Protein AF-A0AB39TWH1-F1 (afdb_monomer)

InterPro domains:
  IPR013414 CRISPR-associated protein Cas7, subtype I-B/Tneap [TIGR02585] (11-135)

Nearest PDB structures (foldseek):
  5uvd-assembly1_A  TM=5.490E-01  e=8.936E+00  Paracoccidioides brasiliensis Pb18
  5trd-assembly1_B  TM=2.423E-01  e=7.471E+00  Thermoplasma acidophilum DSM 1728

Radius of gyration: 19.31 Å; Cα contacts (8 Å, |Δi|>4): 214; chains: 1; bounding box: 40×38×52 Å

Structure (mmCIF, N/CA/C/O backbone):
data_AF-A0AB39TWH1-F1
#
_entry.id   AF-A0AB39TWH1-F1
#
loop_
_atom_site.group_PDB
_atom_site.id
_atom_site.type_symbol
_atom_site.label_atom_id
_atom_site.label_alt_id
_atom_site.label_comp_id
_atom_site.label_asym_id
_atom_site.label_entity_id
_atom_site.label_seq_id
_atom_site.pdbx_PDB_ins_code
_atom_site.Cartn_x
_atom_site.Cartn_y
_atom_site.Cartn_z
_atom_site.occupancy
_atom_site.B_iso_or_equiv
_atom_site.auth_seq_id
_atom_site.auth_comp_id
_atom_site.auth_asym_id
_atom_site.auth_atom_id
_atom_site.pdbx_PDB_model_num
ATOM 1 N N . MET A 1 1 ? 17.729 6.120 -24.147 1.00 62.28 1 MET A N 1
ATOM 2 C CA . MET A 1 1 ? 18.086 5.036 -25.091 1.00 62.28 1 MET A CA 1
ATOM 3 C C . MET A 1 1 ? 19.409 4.377 -24.702 1.00 62.28 1 MET A C 1
ATOM 5 O O . MET A 1 1 ? 19.365 3.230 -24.291 1.00 62.28 1 MET A O 1
ATOM 9 N N . ALA A 1 2 ? 20.551 5.083 -24.733 1.00 71.69 2 ALA A N 1
ATOM 10 C CA . ALA A 1 2 ? 21.868 4.490 -24.435 1.00 71.69 2 ALA A CA 1
ATOM 11 C C . ALA A 1 2 ? 21.989 3.861 -23.028 1.00 71.69 2 ALA A C 1
ATOM 13 O O . ALA A 1 2 ? 22.469 2.741 -22.902 1.00 71.69 2 ALA A O 1
ATOM 14 N N . GLU A 1 3 ? 21.494 4.534 -21.984 1.00 77.94 3 GLU A N 1
ATOM 15 C CA . GLU A 1 3 ? 21.543 4.020 -20.602 1.00 77.94 3 GLU A CA 1
ATOM 16 C C . GLU A 1 3 ? 20.648 2.785 -20.389 1.00 77.94 3 GLU A C 1
ATOM 18 O O . GLU A 1 3 ? 21.038 1.839 -19.716 1.00 77.94 3 GLU A O 1
ATOM 23 N N . ALA A 1 4 ? 19.471 2.748 -21.021 1.00 73.19 4 ALA A N 1
ATOM 24 C CA . ALA A 1 4 ? 18.580 1.588 -20.963 1.00 73.19 4 ALA A CA 1
ATOM 25 C C . ALA A 1 4 ? 19.167 0.387 -21.726 1.00 73.19 4 ALA A C 1
ATOM 27 O O . ALA A 1 4 ? 19.127 -0.734 -21.229 1.00 73.19 4 ALA A O 1
ATOM 28 N N . ALA A 1 5 ? 19.770 0.623 -22.895 1.00 77.69 5 ALA A N 1
ATOM 29 C CA . ALA A 1 5 ? 20.446 -0.420 -23.666 1.00 77.69 5 ALA A CA 1
ATOM 30 C C . ALA A 1 5 ? 21.649 -1.011 -22.908 1.00 77.69 5 ALA A C 1
ATOM 32 O O . ALA 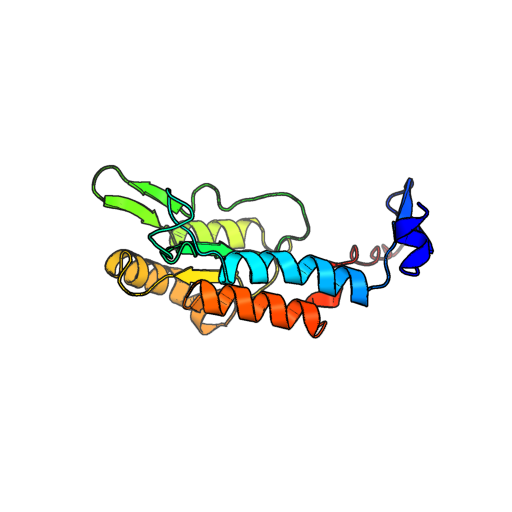A 1 5 ? 21.844 -2.222 -22.923 1.00 77.69 5 ALA A O 1
ATOM 33 N N . ALA A 1 6 ? 22.409 -0.180 -22.182 1.00 83.81 6 ALA A N 1
ATOM 34 C CA . ALA A 1 6 ? 23.504 -0.638 -21.322 1.00 83.81 6 ALA A CA 1
ATOM 35 C C . ALA A 1 6 ? 23.034 -1.555 -20.174 1.00 83.81 6 ALA A C 1
ATOM 37 O O . ALA A 1 6 ? 23.813 -2.363 -19.677 1.00 83.81 6 ALA A O 1
ATOM 38 N N . LEU A 1 7 ? 21.759 -1.458 -19.783 1.00 85.12 7 LEU A N 1
ATOM 39 C CA . LEU A 1 7 ? 21.110 -2.323 -18.794 1.00 85.12 7 LEU A CA 1
ATOM 40 C C . LEU A 1 7 ? 20.401 -3.536 -19.422 1.00 85.12 7 LEU A C 1
ATOM 42 O O . LEU A 1 7 ? 19.630 -4.211 -18.744 1.00 85.12 7 LEU A O 1
ATOM 46 N N . GLY A 1 8 ? 20.630 -3.813 -20.710 1.00 89.69 8 GLY A N 1
ATOM 47 C CA . GLY A 1 8 ? 20.044 -4.959 -21.409 1.00 89.69 8 GLY A CA 1
ATOM 48 C C . GLY A 1 8 ? 18.590 -4.763 -21.842 1.00 89.69 8 GLY A C 1
ATOM 49 O O . GLY A 1 8 ? 17.885 -5.748 -22.046 1.00 89.69 8 GLY A O 1
ATOM 50 N N . ALA A 1 9 ? 18.117 -3.519 -21.960 1.00 92.12 9 ALA A N 1
ATOM 51 C CA . ALA A 1 9 ? 16.754 -3.266 -22.411 1.00 92.12 9 ALA A CA 1
ATOM 52 C C . ALA A 1 9 ? 16.521 -3.697 -23.869 1.00 92.12 9 ALA A C 1
ATOM 54 O O . ALA A 1 9 ? 17.378 -3.492 -24.731 1.00 92.12 9 ALA A O 1
ATOM 55 N N . THR A 1 10 ? 15.329 -4.218 -24.152 1.00 92.81 10 THR A N 1
ATOM 56 C CA . THR A 1 10 ? 14.872 -4.588 -25.498 1.00 92.81 10 THR A CA 1
ATOM 57 C C . THR A 1 10 ? 13.823 -3.605 -26.010 1.00 92.81 10 THR A C 1
ATOM 59 O O . THR A 1 10 ? 13.193 -2.885 -25.239 1.00 92.81 10 THR A O 1
ATOM 62 N N . THR A 1 11 ? 13.638 -3.538 -27.327 1.00 92.44 11 THR A N 1
ATOM 63 C CA . THR A 1 11 ? 12.521 -2.801 -27.934 1.00 92.44 11 THR A CA 1
ATOM 64 C C . THR A 1 11 ? 11.314 -3.714 -28.090 1.00 92.44 11 THR A C 1
ATOM 66 O O . THR A 1 11 ? 11.461 -4.830 -28.587 1.00 92.44 11 THR A O 1
ATOM 69 N N . GLU A 1 12 ? 10.132 -3.226 -27.739 1.00 92.06 12 GLU A N 1
ATOM 70 C CA . GLU A 1 12 ? 8.858 -3.919 -27.943 1.00 92.06 12 GLU A CA 1
ATOM 71 C C . GLU A 1 12 ? 7.792 -2.953 -28.475 1.00 92.06 12 GLU A C 1
ATOM 73 O O . GLU A 1 12 ? 8.012 -1.742 -28.543 1.00 92.06 12 GLU A O 1
ATOM 78 N N . VAL A 1 13 ? 6.634 -3.488 -28.857 1.00 90.06 13 VAL A N 1
ATOM 79 C CA . VAL A 1 13 ? 5.420 -2.693 -29.062 1.00 90.06 13 VAL A CA 1
ATOM 80 C C . VAL A 1 13 ? 4.520 -2.937 -27.860 1.00 90.06 13 VAL A C 1
ATOM 82 O O . VAL A 1 13 ? 4.130 -4.072 -27.605 1.00 90.06 13 VAL A O 1
ATOM 85 N N . PHE A 1 14 ? 4.197 -1.878 -27.128 1.00 86.12 14 PHE A N 1
ATOM 86 C CA . PHE A 1 14 ? 3.324 -1.921 -25.965 1.00 86.12 14 PHE A CA 1
ATOM 87 C C . PHE A 1 14 ? 2.134 -0.992 -26.203 1.00 86.12 14 PHE A C 1
ATOM 89 O O . PHE A 1 14 ? 2.324 0.205 -26.420 1.00 86.12 14 PHE A O 1
ATOM 96 N N . ARG A 1 15 ? 0.913 -1.546 -26.196 1.00 86.31 15 ARG A N 1
ATOM 97 C CA . ARG A 1 15 ? -0.341 -0.815 -26.483 1.00 86.31 15 ARG A CA 1
ATOM 98 C C . ARG A 1 15 ? -0.251 0.030 -27.765 1.00 86.31 15 ARG A C 1
ATOM 100 O O . ARG A 1 15 ? -0.487 1.235 -27.750 1.00 86.31 15 ARG A O 1
ATOM 107 N N . ASP A 1 16 ? 0.171 -0.619 -28.851 1.00 88.81 16 ASP A N 1
ATOM 108 C CA . ASP A 1 16 ? 0.371 -0.038 -30.189 1.00 88.81 16 ASP A CA 1
ATOM 109 C C . ASP A 1 16 ? 1.411 1.095 -30.275 1.00 88.81 16 ASP A C 1
ATOM 111 O O . ASP A 1 16 ? 1.486 1.809 -31.276 1.00 88.81 16 ASP A O 1
ATOM 115 N N . GLN A 1 17 ? 2.250 1.255 -29.248 1.00 90.81 17 GLN A N 1
ATOM 116 C CA . GLN A 1 17 ? 3.323 2.246 -29.212 1.00 90.81 17 GLN A CA 1
ATOM 117 C C . GLN A 1 17 ? 4.697 1.570 -29.108 1.00 90.81 17 GLN A C 1
ATOM 119 O O . GLN A 1 17 ? 4.848 0.590 -28.376 1.00 90.81 17 GLN A O 1
ATOM 124 N N . PRO A 1 18 ? 5.732 2.079 -29.802 1.00 92.38 18 PRO A N 1
ATOM 125 C CA . PRO A 1 18 ? 7.093 1.588 -29.624 1.00 92.38 18 PRO A CA 1
ATOM 126 C C . PRO A 1 18 ? 7.584 1.896 -28.205 1.00 92.38 18 PRO A C 1
ATOM 128 O O . PRO A 1 18 ? 7.543 3.041 -27.751 1.00 92.38 18 PRO A O 1
ATOM 131 N N . ALA A 1 19 ? 8.085 0.876 -27.517 1.00 91.50 19 ALA A N 1
ATOM 132 C CA . ALA A 1 19 ? 8.523 0.947 -26.133 1.00 91.50 19 ALA A CA 1
ATOM 133 C C . ALA A 1 19 ? 9.911 0.320 -25.945 1.00 91.50 19 ALA A C 1
ATOM 135 O O . ALA A 1 19 ? 10.398 -0.459 -26.767 1.00 91.50 19 ALA A O 1
ATOM 136 N N . VAL A 1 20 ? 10.558 0.687 -24.838 1.00 92.38 20 VAL A N 1
ATOM 137 C CA . VAL A 1 20 ? 11.815 0.085 -24.382 1.00 92.38 20 VAL A CA 1
ATOM 138 C C . VAL A 1 20 ? 11.554 -0.609 -23.056 1.00 92.38 20 VAL A C 1
ATOM 140 O O . VAL A 1 20 ? 11.140 0.032 -22.089 1.00 92.38 20 VAL A O 1
ATOM 143 N N . ARG A 1 21 ? 11.844 -1.905 -23.008 1.00 91.94 21 ARG A N 1
ATOM 144 C CA . ARG A 1 21 ? 11.585 -2.776 -21.870 1.00 91.94 21 ARG A CA 1
ATOM 145 C C . ARG A 1 21 ? 12.874 -3.145 -21.165 1.00 91.94 21 ARG A C 1
ATOM 147 O O . ARG A 1 21 ? 13.767 -3.732 -21.765 1.00 91.94 21 ARG A O 1
ATOM 154 N N . LEU A 1 22 ? 12.964 -2.832 -19.878 1.00 95.06 22 LEU A N 1
ATOM 155 C CA . LEU A 1 22 ? 14.061 -3.312 -19.036 1.00 95.06 22 LEU A CA 1
ATOM 156 C C . LEU A 1 22 ? 13.878 -4.803 -18.702 1.00 95.06 22 LEU A C 1
ATOM 158 O O . LEU A 1 22 ? 12.734 -5.248 -18.562 1.00 95.06 22 LEU A O 1
ATOM 162 N N . PRO A 1 23 ? 14.972 -5.561 -18.494 1.00 95.00 23 PRO A N 1
ATOM 163 C CA . PRO A 1 23 ? 14.889 -6.914 -17.954 1.00 95.00 23 PRO A CA 1
ATOM 164 C C . PRO A 1 23 ? 14.090 -6.946 -16.649 1.00 95.00 23 PRO A C 1
ATOM 166 O O . PRO A 1 23 ? 14.185 -6.024 -15.834 1.00 95.00 23 PRO A O 1
ATOM 169 N N . LEU A 1 24 ? 13.323 -8.018 -16.427 1.00 94.94 24 LEU A N 1
ATOM 170 C CA . LEU A 1 24 ? 12.445 -8.148 -15.259 1.00 94.94 24 LEU A CA 1
ATOM 171 C C . LEU A 1 24 ? 13.189 -7.945 -13.933 1.00 94.94 24 LEU A C 1
ATOM 173 O O . LEU A 1 24 ? 12.687 -7.247 -13.061 1.00 94.94 24 LEU A O 1
ATOM 177 N N . GLU A 1 25 ? 14.418 -8.445 -13.815 1.00 95.00 25 GLU A N 1
ATOM 178 C CA . GLU A 1 25 ? 15.281 -8.212 -12.651 1.00 95.00 25 GLU A CA 1
ATOM 179 C C . GLU A 1 25 ? 15.511 -6.729 -12.346 1.00 95.00 25 GLU A C 1
ATOM 181 O O . GLU A 1 25 ? 15.409 -6.311 -11.192 1.00 95.00 25 GLU A O 1
ATOM 186 N N . GLU A 1 26 ? 15.760 -5.912 -13.369 1.00 95.88 26 GLU A N 1
ATOM 187 C CA . GLU A 1 26 ? 15.969 -4.476 -13.191 1.00 95.88 26 GLU A CA 1
ATOM 188 C C . GLU A 1 26 ? 14.652 -3.756 -12.872 1.00 95.88 26 GLU A C 1
ATOM 190 O O . GLU A 1 26 ? 14.641 -2.831 -12.056 1.00 95.88 26 GLU A O 1
ATOM 195 N N . ARG A 1 27 ? 13.527 -4.204 -13.450 1.00 96.00 27 ARG A N 1
ATOM 196 C CA . ARG A 1 27 ? 12.186 -3.696 -13.106 1.00 96.00 27 ARG A CA 1
ATOM 197 C C . ARG A 1 27 ? 11.860 -3.967 -11.631 1.00 96.00 27 ARG A C 1
ATOM 199 O O . ARG A 1 27 ? 11.534 -3.024 -10.909 1.00 96.00 27 ARG A O 1
ATOM 206 N N . ARG A 1 28 ? 12.053 -5.210 -11.165 1.00 97.25 28 ARG A N 1
ATOM 207 C CA . ARG A 1 28 ? 11.911 -5.620 -9.756 1.00 97.25 28 ARG A CA 1
ATOM 208 C C . ARG A 1 28 ? 12.764 -4.770 -8.830 1.00 97.25 28 ARG A C 1
ATOM 210 O O . ARG A 1 28 ? 12.254 -4.196 -7.868 1.00 97.25 28 ARG A O 1
ATOM 217 N N . ARG A 1 29 ? 14.060 -4.649 -9.148 1.00 96.19 29 ARG A N 1
ATOM 218 C CA . ARG A 1 29 ? 15.013 -3.855 -8.364 1.00 96.19 29 ARG A CA 1
ATOM 219 C C . ARG A 1 29 ? 14.510 -2.428 -8.198 1.00 96.19 29 ARG A C 1
ATOM 221 O O . ARG A 1 29 ? 14.477 -1.930 -7.079 1.00 96.19 29 ARG A O 1
ATOM 228 N N . ARG A 1 30 ? 14.095 -1.781 -9.290 1.00 95.81 30 ARG A N 1
ATOM 229 C CA . ARG A 1 30 ? 13.617 -0.391 -9.271 1.00 95.81 30 ARG A CA 1
ATOM 230 C C . ARG A 1 30 ? 12.312 -0.224 -8.505 1.00 95.81 30 ARG A C 1
ATOM 232 O O . ARG A 1 30 ? 12.211 0.713 -7.720 1.00 95.81 30 ARG A O 1
ATOM 239 N N . ALA A 1 31 ? 11.343 -1.116 -8.700 1.00 96.75 31 ALA A N 1
ATOM 240 C CA . ALA A 1 31 ? 10.072 -1.052 -7.987 1.00 96.75 31 ALA A CA 1
ATOM 241 C C . ALA A 1 31 ? 10.260 -1.220 -6.474 1.00 96.75 31 ALA A C 1
ATOM 243 O O . ALA A 1 31 ? 9.662 -0.475 -5.704 1.00 96.75 31 ALA A O 1
ATOM 244 N N . ALA A 1 32 ? 11.139 -2.133 -6.047 1.00 97.94 32 ALA A N 1
ATOM 245 C CA . ALA A 1 32 ? 11.420 -2.383 -4.634 1.00 97.94 32 ALA A CA 1
ATOM 246 C C . ALA A 1 32 ? 12.122 -1.212 -3.923 1.00 97.94 32 ALA A C 1
ATOM 248 O O . ALA A 1 32 ? 11.961 -1.053 -2.713 1.00 97.94 32 ALA A O 1
ATOM 249 N N . LEU A 1 33 ? 12.864 -0.367 -4.654 1.00 96.88 33 LEU A N 1
ATOM 250 C CA . LEU A 1 33 ? 13.573 0.777 -4.066 1.00 96.88 33 LEU A CA 1
ATOM 251 C C . LEU A 1 33 ? 12.627 1.782 -3.406 1.00 96.88 33 LEU A C 1
ATOM 253 O O . LEU A 1 33 ? 12.987 2.365 -2.387 1.00 96.88 33 LEU A O 1
ATOM 257 N N . LEU A 1 34 ? 11.436 2.005 -3.966 1.00 95.44 34 LEU A N 1
ATOM 258 C CA . LEU A 1 34 ? 10.486 2.975 -3.420 1.00 95.44 34 LEU A CA 1
ATOM 259 C C . LEU A 1 34 ? 9.967 2.582 -2.022 1.00 95.44 34 LEU A C 1
ATOM 261 O O . LEU A 1 34 ? 10.160 3.372 -1.094 1.00 95.44 34 LEU A O 1
ATOM 265 N N . PRO A 1 35 ? 9.332 1.408 -1.817 1.00 96.31 35 PRO A N 1
ATOM 266 C CA . PRO A 1 35 ? 8.866 1.015 -0.492 1.00 96.31 35 PRO A CA 1
ATOM 267 C C . PRO A 1 35 ? 10.023 0.890 0.510 1.00 96.31 35 PRO A C 1
ATOM 269 O O . PRO A 1 35 ? 9.875 1.314 1.655 1.00 96.31 35 PRO A O 1
ATOM 2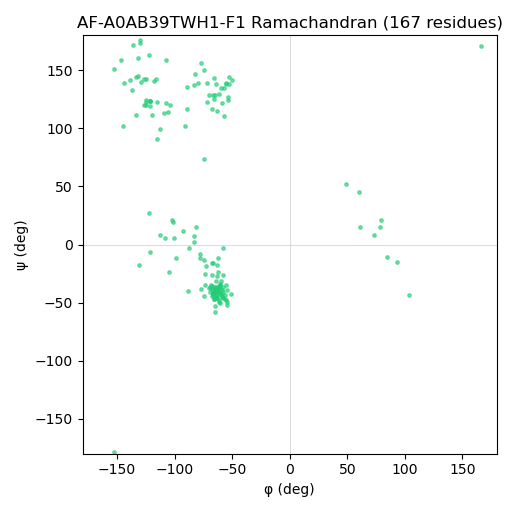72 N N . GLU A 1 36 ? 11.198 0.417 0.084 1.00 95.06 36 GLU A N 1
ATOM 273 C CA . GLU A 1 36 ? 12.399 0.371 0.928 1.00 95.06 36 GLU A CA 1
ATOM 274 C C . GLU A 1 36 ? 12.838 1.777 1.373 1.00 95.06 36 GLU A C 1
ATOM 276 O O . GLU A 1 36 ? 13.028 2.026 2.566 1.00 95.06 36 GLU A O 1
ATOM 281 N N . ALA A 1 37 ? 12.916 2.738 0.450 1.00 93.81 37 ALA A N 1
ATOM 282 C CA . ALA A 1 37 ? 13.273 4.116 0.771 1.00 93.81 37 ALA A CA 1
ATOM 283 C C . ALA A 1 37 ? 12.282 4.757 1.756 1.00 93.81 37 ALA A C 1
ATOM 285 O O . ALA A 1 37 ? 12.706 5.427 2.699 1.00 93.81 37 ALA A O 1
ATOM 286 N N . ILE A 1 38 ? 10.975 4.514 1.593 1.00 92.81 38 ILE A N 1
ATOM 287 C CA . ILE A 1 38 ? 9.952 4.998 2.533 1.00 92.81 38 ILE A CA 1
ATOM 288 C C . ILE A 1 38 ? 10.136 4.341 3.908 1.00 92.81 38 ILE A C 1
ATOM 290 O O . ILE A 1 38 ? 10.064 5.028 4.926 1.00 92.81 38 ILE A O 1
ATOM 294 N N . ALA A 1 39 ? 10.427 3.037 3.961 1.00 93.31 39 ALA A N 1
ATOM 295 C CA . ALA A 1 39 ? 10.640 2.309 5.213 1.00 93.31 39 ALA A CA 1
ATOM 296 C C . ALA A 1 39 ? 11.855 2.816 6.004 1.00 93.31 39 ALA A C 1
ATOM 298 O O . ALA A 1 39 ? 11.904 2.673 7.228 1.00 93.31 39 ALA A O 1
ATOM 299 N N . HIS A 1 40 ? 12.844 3.378 5.308 1.00 88.88 40 HIS A N 1
ATOM 300 C CA . HIS A 1 40 ? 14.076 3.931 5.867 1.00 88.88 40 HIS A CA 1
ATOM 301 C C . HIS A 1 40 ? 14.067 5.460 5.994 1.00 88.88 40 HIS A C 1
ATOM 303 O O . HIS A 1 40 ? 15.084 6.051 6.376 1.00 88.88 40 HIS A O 1
ATOM 309 N N . LEU A 1 41 ? 12.932 6.106 5.709 1.00 83.19 41 LEU A N 1
ATOM 310 C CA . LEU A 1 41 ? 12.835 7.555 5.739 1.00 83.19 41 LEU A CA 1
ATOM 311 C C . LEU A 1 41 ? 13.093 8.077 7.159 1.00 83.19 41 LEU A C 1
ATOM 313 O O . LEU A 1 41 ? 12.337 7.839 8.101 1.00 83.19 41 LEU A O 1
ATOM 317 N N . SER A 1 42 ? 14.183 8.820 7.300 1.00 70.00 42 SER A N 1
ATOM 318 C CA . SER A 1 42 ? 14.625 9.442 8.545 1.00 70.00 42 SER A CA 1
ATOM 319 C C . SER A 1 42 ? 15.017 10.892 8.266 1.00 70.00 42 SER A C 1
ATOM 321 O O . SER A 1 42 ? 15.504 11.215 7.183 1.00 70.00 42 SER A O 1
ATOM 323 N N . GLY A 1 43 ? 14.755 11.804 9.209 1.00 63.97 43 GLY A N 1
ATOM 324 C CA . GLY A 1 43 ? 15.105 13.215 9.019 1.00 63.97 43 GLY A CA 1
ATOM 325 C C . GLY A 1 43 ? 14.476 14.209 9.998 1.00 63.97 43 GLY A C 1
ATOM 326 O O . GLY A 1 43 ? 13.568 13.902 10.772 1.00 63.97 43 GLY A O 1
ATOM 327 N N . GLY A 1 44 ? 14.960 15.451 9.932 1.00 57.38 44 GLY A N 1
ATOM 328 C CA . GLY A 1 44 ? 14.555 16.583 10.767 1.00 57.38 44 GLY A CA 1
ATOM 329 C C . GLY A 1 44 ? 14.613 17.901 9.990 1.00 57.38 44 GLY A C 1
ATOM 330 O O . GLY A 1 44 ? 15.332 18.004 9.001 1.00 57.38 44 GLY A O 1
ATOM 331 N N . ALA A 1 45 ? 13.889 18.933 10.445 1.00 57.88 45 ALA A N 1
ATOM 332 C CA . ALA A 1 45 ? 13.865 20.259 9.802 1.00 57.88 45 ALA A CA 1
ATOM 333 C C . ALA A 1 45 ? 15.240 20.971 9.781 1.00 57.88 45 ALA A C 1
ATOM 335 O O . ALA A 1 45 ? 15.423 21.957 9.074 1.00 57.88 45 ALA A O 1
ATOM 336 N N . LYS A 1 46 ? 16.224 20.458 10.531 1.00 54.91 46 LYS A N 1
ATOM 337 C CA . LYS A 1 46 ? 17.645 20.801 10.419 1.00 54.91 46 LYS A CA 1
ATOM 338 C C . LYS A 1 46 ? 18.433 19.511 10.200 1.00 54.91 46 LYS A C 1
ATOM 340 O O . LYS A 1 46 ? 18.416 18.640 11.068 1.00 54.91 46 LYS A O 1
ATOM 345 N N . GLN A 1 47 ? 19.149 19.429 9.078 1.00 48.88 47 GLN A N 1
ATOM 346 C CA . GLN A 1 47 ? 19.924 18.267 8.606 1.00 48.88 47 GLN A CA 1
ATOM 347 C C . GLN A 1 47 ? 21.019 17.752 9.567 1.00 48.88 47 GLN A C 1
ATOM 349 O O . GLN A 1 47 ? 21.644 16.744 9.270 1.00 48.88 47 GLN A O 1
ATOM 354 N N . ALA A 1 48 ? 21.250 18.401 10.715 1.00 53.84 48 ALA A N 1
ATOM 355 C CA . ALA A 1 48 ? 22.371 18.091 11.604 1.00 53.84 48 ALA A CA 1
ATOM 356 C C . ALA A 1 48 ? 22.004 17.690 13.049 1.00 53.84 48 ALA A C 1
ATOM 358 O O . ALA A 1 48 ? 22.915 17.336 13.788 1.00 53.84 48 ALA A O 1
ATOM 359 N N . LEU A 1 49 ? 20.736 17.753 13.498 1.00 48.16 49 LEU A N 1
ATOM 360 C CA . LEU A 1 49 ? 20.451 17.641 14.948 1.00 48.16 49 LEU A CA 1
ATOM 361 C C . LEU A 1 49 ? 19.357 16.659 15.388 1.00 48.16 49 LEU A C 1
ATOM 363 O O . LEU A 1 49 ? 19.376 16.266 16.549 1.00 48.16 49 LEU A O 1
ATOM 367 N N . HIS A 1 50 ? 18.458 16.188 14.516 1.00 53.22 50 HIS A N 1
ATOM 368 C CA . HIS A 1 50 ? 17.433 15.215 14.926 1.00 53.22 50 HIS A CA 1
ATOM 369 C C . HIS A 1 50 ? 17.123 14.212 13.809 1.00 53.22 50 HIS A C 1
ATOM 371 O O . HIS A 1 50 ? 16.369 14.521 12.884 1.00 53.22 50 HIS A O 1
ATOM 377 N N . TYR A 1 51 ? 17.667 12.997 13.916 1.00 55.44 51 TYR A N 1
ATOM 378 C CA . TYR A 1 51 ? 17.198 11.836 13.153 1.00 55.44 51 TYR A CA 1
ATOM 379 C C . TYR A 1 51 ? 15.873 11.354 13.754 1.00 55.44 51 TYR A C 1
ATOM 381 O O . TYR A 1 51 ? 15.821 10.364 14.478 1.00 55.44 51 TYR A O 1
ATOM 389 N N . GLY A 1 52 ? 14.802 12.112 13.519 1.00 62.94 52 GLY A N 1
ATOM 390 C CA . GLY A 1 52 ? 13.456 11.640 13.814 1.00 62.94 52 GLY A CA 1
ATOM 391 C C . GLY A 1 52 ? 13.065 10.561 12.810 1.00 62.94 52 GLY A C 1
ATOM 392 O O . GLY A 1 52 ? 13.344 10.699 11.616 1.00 62.94 52 GLY A O 1
ATOM 393 N N . ASP A 1 53 ? 12.417 9.505 13.289 1.00 73.75 53 ASP A N 1
ATOM 394 C CA . ASP A 1 53 ? 11.716 8.554 12.429 1.00 73.75 53 ASP A CA 1
ATOM 395 C C . ASP A 1 53 ? 10.637 9.316 11.635 1.00 73.75 53 ASP A C 1
ATOM 397 O O . ASP A 1 53 ? 9.793 10.005 12.217 1.00 73.75 53 ASP A O 1
ATOM 401 N N . ARG A 1 54 ? 10.717 9.256 10.300 1.00 81.38 54 ARG A N 1
ATOM 402 C CA . ARG A 1 54 ? 9.775 9.907 9.376 1.00 81.38 54 ARG A CA 1
ATOM 403 C C . ARG A 1 54 ? 8.945 8.906 8.588 1.00 81.38 54 ARG A C 1
ATOM 405 O O . ARG A 1 54 ? 8.199 9.318 7.701 1.00 81.38 54 ARG A O 1
ATOM 412 N N . VAL A 1 55 ? 9.029 7.622 8.923 1.00 84.44 55 VAL A N 1
ATOM 413 C CA . VAL A 1 55 ? 8.110 6.625 8.387 1.00 84.44 55 VAL A CA 1
ATOM 414 C C . VAL A 1 55 ? 6.687 7.031 8.802 1.00 84.44 55 VAL A C 1
ATOM 416 O O . VAL A 1 55 ? 6.486 7.414 9.969 1.00 84.44 55 VAL A O 1
ATOM 419 N N . PRO A 1 56 ? 5.703 6.979 7.879 1.00 89.75 56 PRO A N 1
ATOM 420 C CA . PRO A 1 56 ? 4.318 7.326 8.179 1.00 89.75 56 PRO A CA 1
ATOM 421 C C . PRO A 1 56 ? 3.813 6.601 9.425 1.00 89.75 56 PRO A C 1
ATOM 423 O O . PRO A 1 56 ? 4.138 5.438 9.639 1.00 89.75 56 PRO A O 1
ATOM 426 N N . ALA A 1 57 ? 3.008 7.273 10.251 1.00 93.19 57 ALA A N 1
ATOM 427 C CA . ALA A 1 57 ? 2.363 6.622 11.395 1.00 93.19 57 ALA A CA 1
ATOM 428 C C . ALA A 1 57 ? 1.203 5.703 10.964 1.00 93.19 57 ALA A C 1
ATOM 430 O O . ALA A 1 57 ? 0.884 4.746 11.665 1.00 93.19 57 ALA A O 1
ATOM 431 N N . LEU A 1 58 ? 0.604 5.994 9.806 1.00 95.38 58 LEU A N 1
ATOM 432 C CA . LEU A 1 58 ? -0.493 5.257 9.194 1.00 95.38 58 LEU A CA 1
ATOM 433 C C . LEU A 1 58 ? -0.326 5.267 7.668 1.00 95.38 58 LEU A C 1
ATOM 435 O O . LEU A 1 58 ? 0.023 6.302 7.099 1.00 95.38 58 LEU A O 1
ATOM 439 N N . MET A 1 59 ? -0.595 4.140 7.014 1.00 95.81 59 MET A N 1
ATOM 440 C CA . MET A 1 59 ? -0.675 4.019 5.558 1.00 95.81 59 MET A CA 1
ATOM 441 C C . MET A 1 59 ? -1.619 2.882 5.150 1.00 95.81 59 MET A C 1
ATOM 443 O O . MET A 1 59 ? -1.732 1.881 5.857 1.00 95.81 59 MET A O 1
ATOM 447 N N . VAL A 1 60 ? -2.244 3.022 3.982 1.00 96.62 60 VAL A N 1
ATOM 448 C CA . VAL A 1 60 ? -3.049 1.985 3.323 1.00 96.62 60 VAL A CA 1
ATOM 449 C C . VAL A 1 60 ? -2.480 1.796 1.923 1.00 96.62 60 VAL A C 1
ATOM 451 O O . VAL A 1 60 ? -2.356 2.765 1.176 1.00 96.62 60 VAL A O 1
ATOM 454 N N . LEU A 1 61 ? -2.107 0.565 1.584 1.00 95.81 61 LEU A N 1
ATOM 455 C CA . LEU A 1 61 ? -1.599 0.188 0.270 1.00 95.81 61 LEU A CA 1
ATOM 456 C C . LEU A 1 61 ? -2.498 -0.895 -0.318 1.00 95.81 61 LEU A C 1
ATOM 458 O O . LEU A 1 61 ? -2.670 -1.959 0.280 1.00 95.81 61 LEU A O 1
ATOM 462 N N . VAL A 1 62 ? -3.034 -0.624 -1.504 1.00 95.31 62 VAL A N 1
ATOM 463 C CA . VAL A 1 62 ? -3.820 -1.582 -2.280 1.00 95.31 62 VAL A CA 1
ATOM 464 C C . VAL A 1 62 ? -3.211 -1.670 -3.681 1.00 95.31 62 VAL A C 1
ATOM 466 O O . VAL A 1 62 ? -3.118 -0.638 -4.349 1.00 95.31 62 VAL A O 1
ATOM 469 N N . PRO A 1 63 ? -2.755 -2.853 -4.120 1.00 92.75 63 PRO A N 1
ATOM 470 C CA . PRO A 1 63 ? -2.359 -3.081 -5.504 1.00 92.75 63 PRO A CA 1
ATOM 471 C C . PRO A 1 63 ? -3.581 -2.996 -6.419 1.00 92.75 63 PRO A C 1
ATOM 473 O O . PRO A 1 63 ? -4.576 -3.667 -6.161 1.00 92.75 63 PRO A O 1
ATOM 476 N N . PHE A 1 64 ? -3.497 -2.195 -7.478 1.00 92.25 64 PHE A N 1
ATOM 477 C CA . PHE A 1 64 ? -4.547 -2.030 -8.482 1.00 92.25 64 PHE A CA 1
ATOM 478 C C . PHE A 1 64 ? -3.983 -2.282 -9.879 1.00 92.25 64 PHE A C 1
ATOM 480 O O . PHE A 1 64 ? -2.871 -1.849 -10.182 1.00 92.25 64 PHE A O 1
ATOM 487 N N . LYS A 1 65 ? -4.778 -2.912 -10.751 1.00 87.69 65 LYS A N 1
ATOM 488 C CA . LYS A 1 65 ? -4.435 -3.142 -12.168 1.00 87.69 65 LYS A CA 1
ATOM 489 C C . LYS A 1 65 ? -4.370 -1.848 -12.991 1.00 87.69 65 LYS A C 1
ATOM 491 O O . LYS A 1 65 ? -3.824 -1.830 -14.090 1.00 87.69 65 LYS A O 1
ATOM 496 N N . GLY A 1 66 ? -4.923 -0.751 -12.469 1.00 81.31 66 GLY A N 1
ATOM 497 C CA . GLY A 1 66 ? -4.958 0.560 -13.114 1.00 81.31 66 GLY A CA 1
ATOM 498 C C . GLY A 1 66 ? -4.488 1.699 -12.206 1.00 81.31 66 GLY A C 1
ATOM 499 O O . GLY A 1 66 ? -4.218 1.521 -11.025 1.00 81.31 66 GLY A O 1
ATOM 500 N N . GLY A 1 67 ? -4.422 2.911 -12.761 1.00 76.94 67 GLY A N 1
ATOM 501 C CA . GLY A 1 67 ? -3.972 4.116 -12.046 1.00 76.94 67 GLY A CA 1
ATOM 502 C C . GLY A 1 67 ? -5.029 4.798 -11.167 1.00 76.94 67 GLY A C 1
ATOM 503 O O . GLY A 1 67 ? -4.858 5.966 -10.820 1.00 76.94 67 GLY A O 1
ATOM 504 N N . VAL A 1 68 ? -6.141 4.127 -10.856 1.00 84.75 68 VAL A N 1
ATOM 505 C CA . VAL A 1 68 ? -7.205 4.686 -10.009 1.00 84.75 68 VAL A CA 1
ATOM 506 C C . VAL A 1 68 ? -6.840 4.496 -8.540 1.00 84.75 68 VAL A C 1
ATOM 508 O O . VAL A 1 68 ? -6.390 3.430 -8.136 1.00 84.75 68 VAL A O 1
ATOM 511 N N . ASN A 1 69 ? -7.063 5.530 -7.727 1.00 86.88 69 ASN A N 1
ATOM 512 C CA . ASN A 1 69 ? -6.934 5.452 -6.276 1.00 86.88 69 ASN A CA 1
ATOM 513 C C . ASN A 1 69 ? -8.315 5.617 -5.614 1.00 86.88 69 ASN A C 1
ATOM 515 O O . ASN A 1 69 ? -8.762 6.756 -5.447 1.00 86.88 69 ASN A O 1
ATOM 519 N N . PRO A 1 70 ? -8.985 4.523 -5.210 1.00 87.50 70 PRO A N 1
ATOM 520 C CA . PRO A 1 70 ? -10.292 4.600 -4.557 1.00 87.50 70 PRO A CA 1
ATOM 521 C C . PRO A 1 70 ? -10.219 4.877 -3.048 1.00 87.50 70 PRO A C 1
ATOM 523 O O . PRO A 1 70 ? -11.236 4.972 -2.371 1.00 87.50 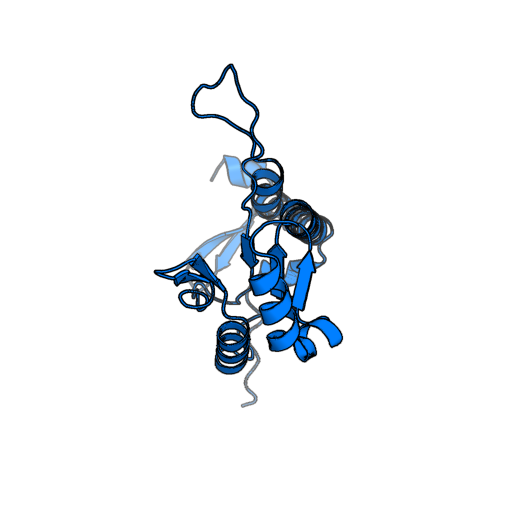70 PRO A O 1
ATOM 526 N N . LEU A 1 71 ? -9.024 5.056 -2.480 1.00 90.56 71 LEU A N 1
ATOM 527 C CA . LEU A 1 71 ? -8.830 5.130 -1.028 1.00 90.56 71 LEU A CA 1
ATOM 528 C C . LEU A 1 71 ? -9.090 6.523 -0.432 1.00 90.56 71 LEU A C 1
ATOM 530 O O . LEU A 1 71 ? -8.828 6.744 0.751 1.00 90.56 71 LEU A O 1
ATOM 534 N N . GLY A 1 72 ? -9.597 7.471 -1.226 1.00 88.88 72 GLY A N 1
ATOM 535 C CA . GLY A 1 72 ? -9.692 8.889 -0.858 1.00 88.88 72 GLY A CA 1
ATOM 536 C C . GLY A 1 72 ? -10.500 9.179 0.412 1.00 88.88 72 GLY A C 1
ATOM 537 O O . GLY A 1 72 ? -10.221 10.162 1.089 1.00 88.88 72 GLY A O 1
ATOM 538 N N . ASN A 1 73 ? -11.453 8.309 0.762 1.00 92.75 73 ASN A N 1
ATOM 539 C CA . ASN A 1 73 ? -12.301 8.449 1.953 1.00 92.75 73 ASN A CA 1
ATOM 540 C C . ASN A 1 73 ? -11.977 7.431 3.064 1.00 92.75 73 ASN A C 1
ATOM 542 O O . ASN A 1 73 ? -12.698 7.355 4.059 1.00 92.75 73 ASN A O 1
ATOM 546 N N . VAL A 1 74 ? -10.920 6.625 2.904 1.00 96.25 74 VAL A N 1
ATOM 547 C CA . VAL A 1 74 ? -10.508 5.627 3.908 1.00 96.25 74 VAL A CA 1
ATOM 548 C C . VAL A 1 74 ? -9.779 6.294 5.072 1.00 96.25 74 VAL A C 1
ATOM 550 O O . VAL A 1 74 ? -9.973 5.911 6.226 1.00 96.25 74 VAL A O 1
ATOM 553 N N . ILE A 1 75 ? -8.957 7.303 4.775 1.00 94.56 75 ILE A N 1
ATOM 554 C CA . ILE A 1 75 ? -8.312 8.171 5.762 1.00 94.56 75 ILE A CA 1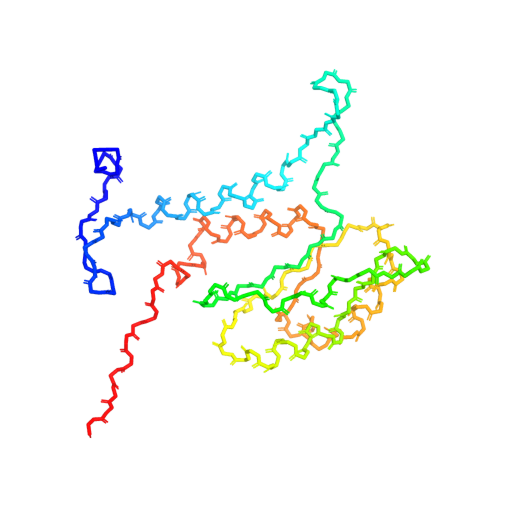
ATOM 555 C C . ILE A 1 75 ? -8.778 9.594 5.478 1.00 94.56 75 ILE A C 1
ATOM 557 O O . ILE A 1 75 ? -8.404 10.173 4.461 1.00 94.56 75 ILE A O 1
ATOM 561 N N . ASP A 1 76 ? -9.573 10.159 6.380 1.00 92.12 76 ASP A N 1
ATOM 562 C CA . ASP A 1 76 ? -10.117 11.507 6.243 1.00 92.12 76 ASP A CA 1
ATOM 563 C C . ASP A 1 76 ? -9.893 12.348 7.510 1.00 92.12 76 ASP A C 1
ATOM 565 O O . ASP A 1 76 ? -9.358 11.893 8.529 1.00 92.12 76 ASP A O 1
ATOM 569 N N . SER A 1 77 ? -10.235 13.633 7.423 1.00 90.94 77 SER A N 1
ATOM 570 C CA . SER A 1 77 ? -10.142 14.543 8.561 1.00 90.94 77 SER A CA 1
ATOM 571 C C . SER A 1 77 ? -11.327 14.368 9.501 1.00 90.94 77 SER A C 1
ATOM 573 O O . SER A 1 77 ? -12.486 14.278 9.087 1.00 90.94 77 SER A O 1
ATOM 575 N N . ASP A 1 78 ? -11.020 14.402 10.790 1.00 88.81 78 ASP A N 1
ATOM 576 C CA . ASP A 1 78 ? -12.001 14.362 11.862 1.00 88.81 78 ASP A CA 1
ATOM 577 C C . ASP A 1 78 ? -11.857 15.624 12.722 1.00 88.81 78 ASP A C 1
ATOM 579 O O . ASP A 1 78 ? -10.750 15.877 13.197 1.00 88.81 78 ASP A O 1
ATOM 583 N N . PRO A 1 79 ? -12.910 16.439 12.908 1.00 89.94 79 PRO A N 1
ATOM 584 C CA . PRO A 1 79 ? -12.790 17.714 13.618 1.00 89.94 79 PRO A CA 1
ATOM 585 C C . PRO A 1 79 ? -12.317 17.579 15.069 1.00 89.94 79 PRO A C 1
ATOM 587 O O . PRO A 1 79 ? -11.568 18.430 15.544 1.00 89.94 79 PRO A O 1
ATOM 590 N N . ASP A 1 80 ? -12.724 16.510 15.754 1.00 89.50 80 ASP A N 1
ATOM 591 C CA . ASP A 1 80 ? -12.462 16.338 17.183 1.00 89.50 80 ASP A CA 1
ATOM 592 C C . ASP A 1 80 ? -11.121 15.659 17.428 1.00 89.50 80 ASP A C 1
ATOM 594 O O . ASP A 1 80 ? -10.375 15.994 18.349 1.00 89.50 80 ASP A O 1
ATOM 598 N N . THR A 1 81 ? -10.803 14.672 16.598 1.00 85.00 81 THR A N 1
ATOM 599 C CA . THR A 1 81 ? -9.650 13.817 16.835 1.00 85.00 81 THR A CA 1
ATOM 600 C C . THR A 1 81 ? -8.486 14.168 15.897 1.00 85.00 81 THR A C 1
ATOM 602 O O . THR A 1 81 ? -7.340 13.885 16.239 1.00 85.00 81 THR A O 1
ATOM 605 N N . GLY A 1 82 ? -8.733 14.782 14.741 1.00 87.56 82 GLY A N 1
ATOM 606 C CA . GLY A 1 82 ? -7.752 15.178 13.721 1.00 87.56 82 GLY A CA 1
ATOM 607 C C . GLY A 1 82 ? -7.723 14.253 12.498 1.00 87.56 82 GLY A C 1
ATOM 608 O O . GLY A 1 82 ? -7.709 14.721 11.362 1.00 87.56 82 GLY A O 1
ATOM 609 N N . VAL A 1 83 ? -7.759 12.936 12.716 1.00 91.56 83 VAL A N 1
ATOM 610 C CA . VAL A 1 83 ? -7.794 11.908 11.660 1.00 91.56 83 VAL A CA 1
ATOM 611 C C . VAL A 1 83 ? -8.795 10.810 11.990 1.00 91.56 83 VAL A C 1
ATOM 613 O O . VAL A 1 83 ? -8.763 10.253 13.091 1.00 91.56 83 VAL A O 1
ATOM 616 N N . ARG A 1 84 ? -9.629 10.442 11.026 1.00 93.94 84 ARG A N 1
ATOM 617 C CA . ARG A 1 84 ? -10.507 9.279 11.111 1.00 93.94 84 ARG A CA 1
ATOM 618 C C . ARG A 1 84 ? -10.100 8.268 10.048 1.00 93.94 84 ARG A C 1
ATOM 620 O O . ARG A 1 84 ? -9.659 8.613 8.956 1.00 93.94 84 ARG A O 1
ATOM 627 N N . VAL A 1 85 ? -10.187 6.999 10.433 1.00 96.31 85 VAL A N 1
ATOM 628 C CA . VAL A 1 85 ? -9.795 5.854 9.610 1.00 96.31 85 VAL A CA 1
ATOM 629 C C . VAL A 1 85 ? -10.995 4.923 9.531 1.00 96.31 85 VAL A C 1
ATOM 631 O O . VAL A 1 85 ? -11.541 4.535 10.563 1.00 96.31 85 VAL A O 1
ATOM 634 N N . ARG A 1 86 ? -11.447 4.634 8.313 1.00 96.62 86 ARG A N 1
ATOM 635 C CA . ARG A 1 86 ? -12.752 4.033 8.018 1.00 96.62 86 ARG A CA 1
ATOM 636 C C . ARG A 1 86 ? -12.565 2.650 7.393 1.00 96.62 86 ARG A C 1
ATOM 638 O O . ARG A 1 86 ? -12.460 2.530 6.173 1.00 96.62 86 ARG A O 1
ATOM 645 N N . GLY A 1 87 ? -12.519 1.603 8.219 1.00 97.75 87 GLY A N 1
ATOM 646 C CA . GLY A 1 87 ? -12.453 0.217 7.737 1.00 97.75 87 GLY A CA 1
ATOM 647 C C . GLY A 1 87 ? -13.720 -0.181 6.981 1.00 97.75 87 GLY A C 1
ATOM 648 O O . GLY A 1 87 ? -13.649 -0.801 5.927 1.00 97.75 87 GLY A O 1
ATOM 649 N N . ASP A 1 88 ? -14.877 0.303 7.440 1.00 97.62 88 ASP A N 1
ATOM 650 C CA . ASP A 1 88 ? -16.167 0.136 6.763 1.00 97.62 88 ASP A CA 1
ATOM 651 C C . ASP A 1 88 ? -16.180 0.700 5.331 1.00 97.62 88 ASP A C 1
ATOM 653 O O . ASP A 1 88 ? -16.817 0.134 4.445 1.00 97.62 88 ASP A O 1
ATOM 657 N N . VAL A 1 89 ? -15.488 1.822 5.102 1.00 97.75 89 VAL A N 1
ATOM 658 C CA . VAL A 1 89 ? -15.345 2.422 3.767 1.00 97.75 89 VAL A CA 1
ATOM 659 C C . VAL A 1 89 ? -14.368 1.620 2.932 1.00 97.75 89 VAL A C 1
ATOM 661 O O . VAL A 1 89 ? -14.676 1.335 1.782 1.00 97.75 89 VAL A O 1
ATOM 664 N N . LEU A 1 90 ? -13.230 1.215 3.505 1.00 97.88 90 LEU A N 1
ATOM 665 C CA . LEU A 1 90 ? -12.256 0.396 2.791 1.00 97.88 90 LEU A CA 1
ATOM 666 C C . LEU A 1 90 ? -12.897 -0.885 2.251 1.00 97.88 90 LEU A C 1
ATOM 668 O O . LEU A 1 90 ? -12.741 -1.173 1.072 1.00 97.88 90 LEU A O 1
ATOM 672 N N . VAL A 1 91 ? -13.661 -1.611 3.071 1.00 97.69 91 VAL A N 1
ATOM 673 C CA . VAL A 1 91 ? -14.347 -2.838 2.633 1.00 97.69 91 VAL A CA 1
ATOM 674 C C . VAL A 1 91 ? -15.302 -2.556 1.469 1.00 97.69 91 VAL A C 1
ATOM 676 O O . VAL A 1 91 ? -15.260 -3.262 0.467 1.00 97.69 91 VAL A O 1
ATOM 679 N N . LYS A 1 92 ? -16.100 -1.484 1.541 1.00 97.88 92 LYS A N 1
ATOM 680 C CA . LYS A 1 92 ? -17.017 -1.101 0.452 1.00 97.88 92 LYS A CA 1
ATOM 681 C C . LYS A 1 92 ? -16.292 -0.727 -0.837 1.00 97.88 92 LYS A C 1
ATOM 683 O O . LYS A 1 92 ? -16.765 -1.081 -1.911 1.00 97.88 92 LYS A O 1
ATOM 688 N N . GLU A 1 93 ? -15.166 -0.022 -0.744 1.00 96.94 93 GLU A N 1
ATOM 689 C CA . GLU A 1 93 ? -14.338 0.286 -1.914 1.00 96.94 93 GLU A CA 1
ATOM 690 C C . GLU A 1 93 ? -13.766 -1.007 -2.514 1.00 96.94 93 GLU A C 1
ATOM 692 O O . GLU A 1 93 ? -13.885 -1.236 -3.712 1.00 96.94 93 GLU A O 1
ATOM 697 N N . LEU A 1 94 ? -13.224 -1.916 -1.700 1.00 96.38 94 LEU A N 1
ATOM 698 C CA . LEU A 1 94 ? -12.709 -3.199 -2.194 1.00 96.38 94 LEU A CA 1
ATOM 699 C C . LEU A 1 94 ? -13.802 -4.047 -2.865 1.00 96.38 94 LEU A C 1
ATOM 701 O O . LEU A 1 94 ? -13.535 -4.692 -3.878 1.00 96.38 94 LEU A O 1
ATOM 705 N N . GLU A 1 95 ? -15.028 -4.028 -2.341 1.00 96.31 95 GLU A N 1
ATOM 706 C CA . GLU A 1 95 ? -16.181 -4.699 -2.951 1.00 96.31 95 GLU A CA 1
ATOM 707 C C . GLU A 1 95 ? -16.597 -4.039 -4.275 1.00 96.31 95 GLU A C 1
ATOM 709 O O . GLU A 1 95 ? -16.830 -4.736 -5.263 1.00 96.31 95 GLU A O 1
ATOM 714 N N . ALA A 1 96 ? -16.648 -2.705 -4.331 1.00 95.62 96 ALA A N 1
ATOM 715 C CA . ALA A 1 96 ? -16.998 -1.965 -5.545 1.00 95.62 96 ALA A CA 1
ATOM 716 C C . ALA A 1 96 ? -15.976 -2.160 -6.677 1.00 95.62 96 ALA A C 1
ATOM 718 O O . ALA A 1 96 ? -16.345 -2.153 -7.850 1.00 95.62 96 ALA A O 1
ATOM 719 N N . TRP A 1 97 ? -14.707 -2.361 -6.320 1.00 94.50 97 TRP A N 1
ATOM 720 C CA . TRP A 1 97 ? -13.597 -2.575 -7.246 1.00 94.50 97 TRP A CA 1
ATOM 721 C C . TRP A 1 97 ? -13.174 -4.048 -7.352 1.00 94.50 97 TRP A C 1
ATOM 723 O O . TRP A 1 97 ? -12.046 -4.344 -7.750 1.00 94.50 97 TRP A O 1
ATOM 733 N N . ALA A 1 98 ? -14.046 -4.992 -6.984 1.00 93.75 98 ALA A N 1
ATOM 734 C CA . ALA A 1 98 ? -13.738 -6.417 -7.046 1.00 93.75 98 ALA A CA 1
ATOM 735 C C . ALA A 1 98 ? -13.248 -6.832 -8.448 1.00 93.75 98 ALA A C 1
ATOM 737 O O . ALA A 1 98 ? -13.898 -6.567 -9.457 1.00 93.75 98 ALA A O 1
ATOM 738 N N . GLY A 1 99 ? -12.088 -7.493 -8.502 1.00 92.31 99 GLY A N 1
ATOM 739 C CA . GLY A 1 99 ? -11.426 -7.891 -9.750 1.00 92.31 99 GLY 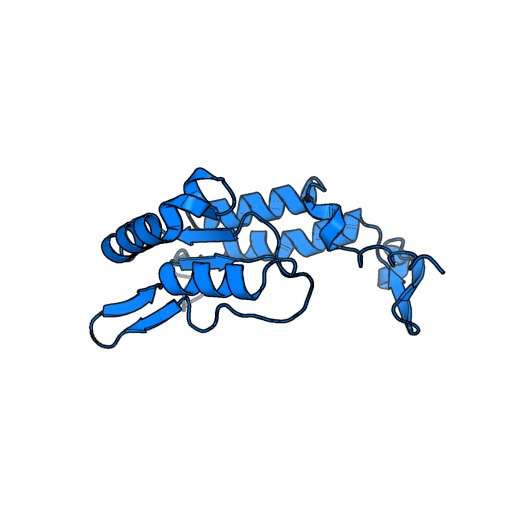A CA 1
ATOM 740 C C . GLY A 1 99 ? -10.391 -6.891 -10.284 1.00 92.31 99 GLY A C 1
ATOM 741 O O . GLY A 1 99 ? -9.554 -7.289 -11.097 1.00 92.31 99 GLY A O 1
ATOM 742 N N . GLU A 1 100 ? -10.383 -5.650 -9.788 1.00 93.19 100 GLU A N 1
ATOM 743 C CA . GLU A 1 100 ? -9.439 -4.592 -10.190 1.00 93.19 100 GLU A CA 1
ATOM 744 C C . GLU A 1 100 ? -8.261 -4.411 -9.220 1.00 93.19 100 GLU A C 1
ATOM 746 O O . GLU A 1 100 ? -7.283 -3.738 -9.553 1.00 93.19 100 GLU A O 1
ATOM 751 N N . TRP A 1 101 ? -8.328 -5.027 -8.038 1.00 93.81 101 TRP A N 1
ATOM 752 C CA . TRP A 1 101 ? -7.270 -5.013 -7.028 1.00 93.81 101 TRP A CA 1
ATOM 753 C C . TRP A 1 101 ? -6.801 -6.424 -6.659 1.00 93.81 101 TRP A C 1
ATOM 755 O O . TRP A 1 101 ? -7.489 -7.410 -6.929 1.00 93.81 101 TRP A O 1
ATOM 765 N N . GLU A 1 102 ? -5.631 -6.516 -6.024 1.00 94.00 102 GLU A N 1
ATOM 766 C CA . GLU A 1 102 ? -5.030 -7.787 -5.602 1.00 94.00 102 GLU A CA 1
ATOM 767 C C . GLU A 1 102 ? -4.704 -7.827 -4.106 1.00 94.00 102 GLU A C 1
ATOM 769 O O . GLU A 1 102 ? -4.260 -6.846 -3.507 1.00 94.00 102 GLU A O 1
ATOM 774 N N . ALA A 1 103 ? -4.906 -8.990 -3.491 1.00 95.31 103 ALA A N 1
ATOM 775 C CA . ALA A 1 103 ? -4.572 -9.225 -2.093 1.00 95.31 103 ALA A CA 1
ATOM 776 C C . ALA A 1 103 ? -3.054 -9.443 -1.876 1.00 95.31 103 ALA A C 1
ATOM 778 O O . ALA A 1 103 ? -2.352 -9.895 -2.779 1.00 95.31 103 ALA A O 1
ATOM 779 N N . PRO A 1 104 ? -2.533 -9.190 -0.660 1.00 97.44 104 PRO A N 1
ATOM 780 C CA . PRO A 1 104 ? -3.237 -8.580 0.462 1.00 97.44 104 PRO A CA 1
ATOM 781 C C . PRO A 1 104 ? -3.268 -7.049 0.375 1.00 97.44 104 PRO A C 1
ATOM 783 O O . PRO A 1 104 ? -2.286 -6.403 -0.015 1.00 97.44 104 PRO A O 1
ATOM 786 N N . VAL A 1 105 ? -4.364 -6.464 0.859 1.00 97.44 105 VAL A N 1
ATOM 787 C CA . VAL A 1 105 ? -4.417 -5.056 1.262 1.00 97.44 105 VAL A CA 1
ATOM 788 C C . VAL A 1 105 ? -3.510 -4.865 2.471 1.00 97.44 105 VAL A C 1
ATOM 790 O O . VAL A 1 105 ? -3.629 -5.559 3.478 1.00 97.44 105 VAL A O 1
ATOM 793 N N . ARG A 1 106 ? -2.573 -3.929 2.372 1.00 98.06 106 ARG A N 1
ATOM 794 C CA . ARG A 1 106 ? -1.491 -3.752 3.341 1.00 98.06 106 ARG A CA 1
ATOM 795 C C . ARG A 1 106 ? -1.704 -2.474 4.142 1.00 98.06 106 ARG A C 1
ATOM 797 O O . ARG A 1 106 ? -1.595 -1.371 3.608 1.00 98.06 106 ARG A O 1
ATOM 804 N N . ILE A 1 107 ? -1.967 -2.620 5.434 1.00 98.19 107 ILE A N 1
ATOM 805 C CA . ILE A 1 107 ? -2.177 -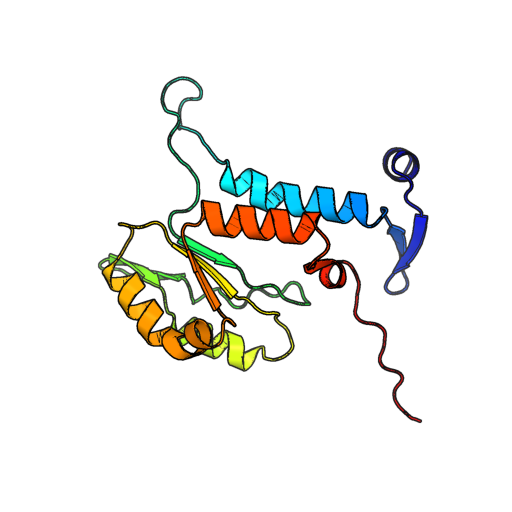1.511 6.362 1.00 98.19 107 ILE A CA 1
ATOM 806 C C . ILE A 1 107 ? -0.945 -1.376 7.252 1.00 98.19 107 ILE A C 1
ATOM 808 O O . ILE A 1 107 ? -0.635 -2.244 8.066 1.00 98.19 107 ILE A O 1
ATOM 812 N N . GLY A 1 108 ? -0.232 -0.265 7.103 1.00 97.88 108 GLY A N 1
ATOM 813 C CA . GLY A 1 108 ? 0.820 0.106 8.037 1.00 97.88 108 GLY A CA 1
ATOM 814 C C . GLY A 1 108 ? 0.222 0.930 9.166 1.00 97.88 108 GLY A C 1
ATOM 815 O O . GLY A 1 108 ? -0.235 2.037 8.904 1.00 97.88 108 GLY A O 1
ATOM 816 N N . TRP A 1 109 ? 0.270 0.451 10.408 1.00 97.88 109 TRP A N 1
ATOM 817 C CA . TRP A 1 109 ? -0.242 1.170 11.575 1.00 97.88 109 TRP A CA 1
ATOM 818 C C . TRP A 1 109 ? 0.752 1.134 12.739 1.00 97.88 109 TRP A C 1
ATOM 820 O O . TRP A 1 109 ? 1.022 0.085 13.328 1.00 97.88 109 TRP A O 1
ATOM 830 N N . ARG A 1 110 ? 1.335 2.289 13.079 1.00 95.38 110 ARG A N 1
ATOM 831 C CA . ARG A 1 110 ? 2.312 2.388 14.170 1.00 95.38 110 ARG A CA 1
ATOM 832 C C . ARG A 1 110 ? 1.609 2.189 15.526 1.00 95.38 110 ARG A C 1
ATOM 834 O O . ARG A 1 110 ? 0.631 2.888 15.788 1.00 95.38 110 ARG A O 1
ATOM 841 N N . PRO A 1 111 ? 2.091 1.287 16.402 1.00 94.00 111 PRO A N 1
ATOM 842 C CA . PRO A 1 111 ? 1.548 1.143 17.754 1.00 94.00 111 PRO A CA 1
ATOM 843 C C . PRO A 1 111 ? 1.573 2.471 18.522 1.00 94.00 111 PRO A C 1
ATOM 845 O O . PRO A 1 111 ? 2.544 3.223 18.413 1.00 94.00 111 PRO A O 1
ATOM 848 N N . GLY A 1 112 ? 0.518 2.774 19.280 1.00 93.12 112 GLY A N 1
ATOM 849 C CA . GLY A 1 112 ? 0.384 4.027 20.026 1.00 93.12 112 GLY A CA 1
ATOM 850 C C . GLY A 1 112 ? -0.181 5.188 19.203 1.00 93.12 112 GLY A C 1
ATOM 851 O O . GLY A 1 112 ? -0.549 6.224 19.760 1.00 93.12 112 GLY A O 1
ATOM 852 N N . PHE A 1 113 ? -0.289 5.050 17.879 1.00 94.25 113 PHE A N 1
ATOM 853 C CA . PHE A 1 113 ? -0.969 6.033 17.048 1.00 94.25 113 PHE A CA 1
ATOM 854 C C . PHE A 1 113 ? -2.440 5.646 16.920 1.00 94.25 113 PHE A C 1
ATOM 856 O O . PHE A 1 113 ? -2.789 4.796 16.113 1.00 94.25 113 PHE A O 1
ATOM 863 N N . ARG A 1 114 ? -3.327 6.313 17.665 1.00 93.88 114 ARG A N 1
ATOM 864 C CA . ARG A 1 114 ? -4.789 6.163 17.503 1.00 93.88 114 ARG A CA 1
ATOM 865 C C . ARG A 1 114 ? -5.289 4.734 17.744 1.00 93.88 114 ARG A C 1
ATOM 867 O O . ARG A 1 114 ? -6.130 4.246 16.995 1.00 93.88 114 ARG A O 1
ATOM 874 N N . ASP A 1 115 ? -4.819 4.090 18.808 1.00 94.94 115 ASP A N 1
ATOM 875 C CA . ASP A 1 115 ? -5.112 2.676 19.086 1.00 94.94 115 ASP A CA 1
ATOM 876 C C . ASP A 1 115 ? -6.617 2.357 19.148 1.00 94.94 115 ASP A C 1
ATOM 878 O O . ASP A 1 115 ? -7.041 1.324 18.642 1.00 94.94 115 ASP A O 1
ATOM 882 N N . GLN A 1 116 ? -7.458 3.269 19.655 1.00 94.94 116 GLN A N 1
ATOM 883 C CA . GLN A 1 116 ? -8.911 3.054 19.634 1.00 94.94 116 GLN A CA 1
ATOM 884 C C . GLN A 1 116 ? -9.482 3.008 18.207 1.00 94.94 116 GLN A C 1
ATOM 886 O O . GLN A 1 116 ? -10.386 2.223 17.920 1.00 94.94 116 GLN A O 1
ATOM 891 N N . ALA A 1 117 ? -8.963 3.848 17.306 1.00 95.81 117 ALA A N 1
ATOM 892 C CA . ALA A 1 117 ? -9.349 3.820 15.899 1.00 95.81 117 ALA A CA 1
ATOM 893 C C . ALA A 1 117 ? -8.826 2.551 15.214 1.00 95.81 117 ALA A C 1
ATOM 895 O O . ALA A 1 117 ? -9.544 1.976 14.401 1.00 95.81 117 ALA A O 1
ATOM 896 N N . ARG A 1 118 ? -7.626 2.085 15.586 1.00 97.25 118 ARG A N 1
ATOM 897 C CA . ARG A 1 118 ? -7.070 0.809 15.123 1.00 97.25 118 ARG A CA 1
ATOM 898 C C . ARG A 1 118 ? -7.959 -0.363 15.520 1.00 97.25 118 ARG A C 1
ATOM 900 O O . ARG A 1 118 ? -8.334 -1.146 14.659 1.00 97.25 118 ARG A O 1
ATOM 907 N N . GLU A 1 119 ? -8.349 -0.448 16.788 1.00 97.75 119 GLU A N 1
ATOM 908 C CA . GLU A 1 119 ? -9.224 -1.515 17.284 1.00 97.75 119 GLU A CA 1
ATOM 909 C C . GLU A 1 119 ? -10.575 -1.519 16.547 1.00 97.75 119 GLU A C 1
ATOM 911 O O . GLU A 1 119 ? -11.086 -2.569 16.157 1.00 97.75 119 GLU A O 1
ATOM 916 N N . ASN A 1 120 ? -11.157 -0.339 16.312 1.00 97.56 120 ASN A N 1
ATOM 917 C CA . ASN A 1 120 ? -12.402 -0.219 15.552 1.00 97.56 120 ASN A CA 1
ATOM 918 C C . ASN A 1 120 ? -12.227 -0.645 14.088 1.00 97.56 120 ASN A C 1
ATOM 920 O O . ASN A 1 120 ? -13.092 -1.333 13.552 1.00 97.56 120 ASN A O 1
ATOM 924 N N . PHE A 1 121 ? -11.114 -0.269 13.458 1.00 98.19 121 PHE A N 1
ATOM 925 C CA . PHE A 1 121 ? -10.779 -0.677 12.097 1.00 98.19 121 PHE A CA 1
ATOM 926 C C . PHE A 1 121 ? -10.600 -2.198 11.995 1.00 98.19 121 PHE A C 1
ATOM 928 O O . PHE A 1 121 ? -11.178 -2.824 11.113 1.00 98.19 121 PHE A O 1
ATOM 935 N N . GLU A 1 122 ? -9.872 -2.812 12.932 1.00 98.38 122 GLU A N 1
ATOM 936 C CA . GLU A 1 122 ? -9.683 -4.267 13.003 1.00 98.38 122 GLU A CA 1
ATOM 937 C C . GLU A 1 122 ? -11.021 -5.008 13.148 1.00 98.38 122 GLU A C 1
ATOM 93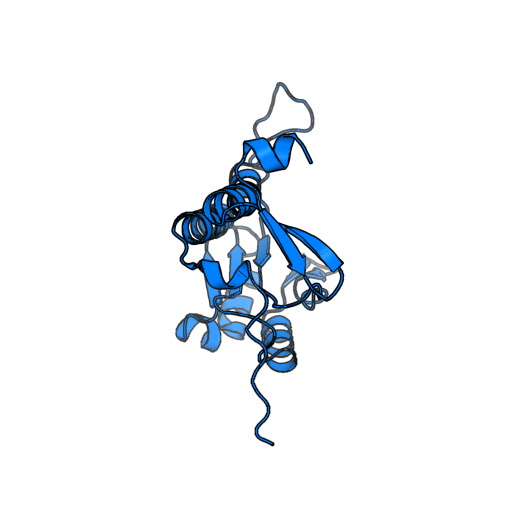9 O O . GLU A 1 122 ? -11.235 -6.022 12.488 1.00 98.38 122 GLU A O 1
ATOM 944 N N . LYS A 1 123 ? -11.965 -4.474 13.936 1.00 98.62 123 LYS A N 1
ATOM 945 C CA . LYS A 1 123 ? -13.329 -5.024 14.038 1.00 98.62 123 LYS A CA 1
ATOM 946 C C . LYS A 1 123 ? -14.111 -4.906 12.729 1.00 98.62 123 LYS A C 1
ATOM 948 O O . LYS A 1 123 ? -14.835 -5.829 12.372 1.00 98.62 123 LYS A O 1
ATOM 953 N N . GLN A 1 124 ? -13.993 -3.776 12.034 1.00 98.44 124 GLN A N 1
ATOM 954 C CA . GLN A 1 124 ? -14.682 -3.539 10.761 1.00 98.44 124 GLN A CA 1
ATOM 955 C C . GLN A 1 124 ? -14.147 -4.432 9.635 1.00 98.44 124 GLN A C 1
ATOM 957 O O . GLN A 1 124 ? -14.935 -4.873 8.806 1.00 98.44 124 GLN A O 1
ATOM 962 N N . CYS A 1 125 ? -12.844 -4.721 9.642 1.00 98.38 125 CYS A N 1
ATOM 963 C CA . CYS A 1 125 ? -12.150 -5.533 8.638 1.00 98.38 125 CYS A CA 1
ATOM 964 C C . CYS A 1 125 ? -11.880 -6.976 9.113 1.00 98.38 125 CYS A C 1
ATOM 966 O O . CYS A 1 125 ? -10.971 -7.643 8.617 1.00 98.38 125 CYS A O 1
ATOM 968 N N . ALA A 1 126 ? -12.602 -7.456 10.134 1.00 98.44 126 ALA A N 1
ATOM 969 C CA . ALA A 1 126 ? -12.284 -8.719 10.803 1.00 98.44 126 ALA A CA 1
ATOM 970 C C . ALA A 1 126 ? -12.330 -9.929 9.855 1.00 98.44 126 ALA A C 1
ATOM 972 O O . ALA A 1 126 ? -11.535 -10.856 10.007 1.00 98.44 126 ALA A O 1
ATOM 973 N N . ARG A 1 127 ? -13.236 -9.909 8.867 1.00 98.19 127 ARG A N 1
ATOM 974 C CA . ARG A 1 127 ? -13.348 -10.950 7.837 1.00 98.19 127 ARG A CA 1
ATOM 975 C C . ARG A 1 127 ? -12.097 -10.975 6.961 1.00 98.19 127 ARG A C 1
ATOM 977 O O . ARG A 1 127 ? -11.458 -12.012 6.839 1.00 98.19 127 ARG A O 1
ATOM 984 N N . GLU A 1 128 ? -11.720 -9.828 6.413 1.00 98.19 128 GLU A N 1
ATOM 985 C CA . GLU A 1 128 ? -10.600 -9.672 5.485 1.00 98.19 128 GLU A CA 1
ATOM 986 C C . GLU A 1 128 ? -9.262 -10.014 6.161 1.00 98.19 128 GLU A C 1
ATOM 988 O O . GLU A 1 128 ? -8.382 -10.630 5.557 1.00 98.19 128 GLU A O 1
ATOM 993 N N . LEU A 1 129 ? -9.124 -9.665 7.445 1.00 98.19 129 LEU A N 1
ATOM 994 C CA . LEU A 1 129 ? -7.972 -10.039 8.267 1.00 98.19 129 LEU A CA 1
ATOM 995 C C . LEU A 1 129 ? -7.913 -11.550 8.520 1.00 98.19 129 LEU A C 1
ATOM 997 O O . LEU A 1 129 ? -6.839 -12.142 8.430 1.00 98.19 129 LEU A O 1
ATOM 1001 N N . ALA A 1 130 ? -9.050 -12.184 8.821 1.00 98.06 130 ALA A N 1
ATOM 1002 C CA . ALA A 1 130 ? -9.115 -13.627 9.051 1.00 98.06 130 ALA A CA 1
ATOM 1003 C C . ALA A 1 130 ? -8.842 -14.439 7.774 1.00 98.06 130 ALA A C 1
ATOM 1005 O O . ALA A 1 130 ? -8.214 -15.494 7.835 1.00 98.06 130 ALA A O 1
ATOM 1006 N N . GLU A 1 131 ? -9.285 -13.939 6.620 1.00 97.44 131 GLU A N 1
ATOM 1007 C CA . GLU A 1 131 ? -9.061 -14.546 5.303 1.00 97.44 131 GLU A CA 1
ATOM 1008 C C . GLU A 1 131 ? -7.649 -14.281 4.751 1.00 97.44 131 GLU A C 1
ATOM 1010 O O . GLU A 1 131 ? -7.247 -14.891 3.762 1.00 97.44 131 GLU A O 1
ATOM 1015 N N . GLY A 1 132 ? -6.886 -13.373 5.370 1.00 96.94 132 GLY A N 1
ATOM 1016 C CA . GLY A 1 132 ? -5.563 -12.961 4.898 1.00 96.94 132 GLY A CA 1
ATOM 1017 C C . GLY A 1 132 ? -5.594 -12.072 3.649 1.00 96.94 132 GLY A C 1
ATOM 1018 O O . GLY A 1 132 ? -4.539 -11.771 3.090 1.00 96.94 132 GLY A O 1
ATOM 1019 N N . SER A 1 133 ? -6.775 -11.617 3.217 1.00 97.19 133 SER A N 1
ATOM 1020 C CA . SER A 1 133 ? -6.923 -10.634 2.137 1.00 97.19 133 SER A CA 1
ATOM 1021 C C . SER A 1 133 ? -6.546 -9.217 2.586 1.00 97.19 133 SER A C 1
ATOM 1023 O O . SER A 1 133 ? -6.297 -8.348 1.748 1.00 97.19 133 SER A O 1
ATOM 1025 N N . MET A 1 134 ? -6.410 -9.000 3.898 1.00 98.25 134 MET A N 1
ATOM 1026 C CA . MET A 1 134 ? -5.843 -7.803 4.508 1.00 98.25 134 MET A CA 1
ATOM 1027 C C . MET A 1 134 ? -4.805 -8.169 5.572 1.00 98.25 134 MET A C 1
ATOM 1029 O O . MET A 1 134 ? -4.957 -9.144 6.302 1.00 98.25 134 MET A O 1
ATOM 1033 N N . VAL A 1 135 ? -3.761 -7.351 5.696 1.00 98.25 135 VAL A N 1
ATOM 1034 C CA . VAL A 1 135 ? -2.759 -7.452 6.763 1.00 98.25 135 VAL A CA 1
ATOM 1035 C C . VAL A 1 135 ? -2.559 -6.096 7.432 1.00 98.25 135 VAL A C 1
ATOM 1037 O O . VAL A 1 135 ? -2.506 -5.068 6.755 1.00 98.25 135 VAL A O 1
ATOM 1040 N N . ILE A 1 136 ? -2.422 -6.091 8.760 1.00 98.31 136 ILE A N 1
ATOM 1041 C CA . ILE A 1 136 ? -2.088 -4.902 9.555 1.00 98.31 136 ILE A CA 1
ATOM 1042 C C . ILE A 1 136 ? -0.799 -5.180 10.328 1.00 98.31 136 ILE A C 1
ATOM 1044 O O . ILE A 1 136 ? -0.734 -6.129 11.105 1.00 98.31 136 ILE A O 1
ATOM 1048 N N . ASP A 1 137 ? 0.213 -4.335 10.148 1.00 98.00 137 ASP A N 1
ATOM 1049 C CA . ASP A 1 137 ? 1.471 -4.400 10.903 1.00 98.00 137 ASP A CA 1
ATOM 1050 C C . ASP A 1 137 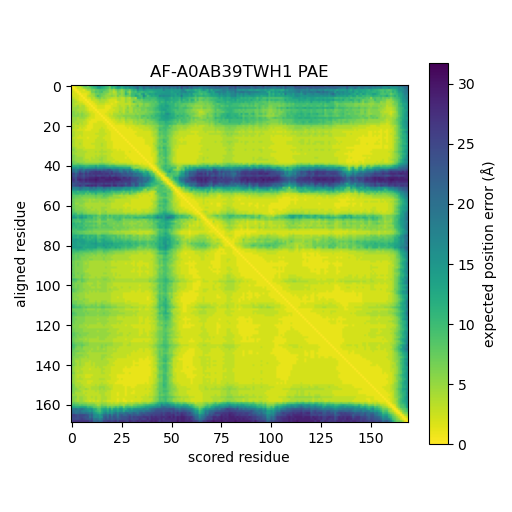? 2.118 -3.004 10.983 1.00 98.00 137 ASP A C 1
ATOM 1052 O O . ASP A 1 137 ? 1.578 -2.015 10.486 1.00 98.00 137 ASP A O 1
ATOM 1056 N N . HIS A 1 138 ? 3.285 -2.884 11.609 1.00 97.25 138 HIS A N 1
ATOM 1057 C CA . HIS A 1 138 ? 4.057 -1.656 11.635 1.00 97.25 138 HIS A CA 1
ATOM 1058 C C . HIS A 1 138 ? 4.379 -1.194 10.193 1.00 97.25 138 HIS A C 1
ATOM 1060 O O . HIS A 1 138 ? 4.856 -1.999 9.389 1.00 97.25 138 HIS A O 1
ATOM 1066 N N . PRO A 1 139 ? 4.224 0.106 9.856 1.00 96.88 139 PRO A N 1
ATOM 1067 C CA . PRO A 1 139 ? 4.441 0.632 8.503 1.00 96.88 139 PRO A CA 1
ATOM 1068 C C . PRO A 1 139 ? 5.790 0.234 7.892 1.00 96.88 139 PRO A C 1
ATOM 1070 O O . PRO A 1 139 ? 5.862 -0.190 6.743 1.00 96.88 139 PRO A O 1
ATOM 1073 N N . ARG A 1 140 ? 6.861 0.294 8.694 1.00 96.06 140 ARG A N 1
ATOM 1074 C CA . ARG A 1 140 ? 8.200 -0.167 8.296 1.00 96.06 140 ARG A CA 1
ATOM 1075 C C . ARG A 1 140 ? 8.216 -1.643 7.884 1.00 96.06 140 ARG A C 1
ATOM 1077 O O . ARG A 1 140 ? 8.807 -1.963 6.863 1.00 96.06 140 ARG A O 1
ATOM 1084 N N . THR A 1 141 ? 7.583 -2.523 8.655 1.00 97.00 141 THR A N 1
ATOM 1085 C CA . THR A 1 141 ? 7.545 -3.964 8.371 1.00 97.00 141 THR A CA 1
ATOM 1086 C C . THR A 1 141 ? 6.767 -4.240 7.090 1.00 97.00 141 THR A C 1
ATOM 1088 O O . THR A 1 141 ? 7.273 -4.920 6.204 1.00 97.00 141 THR A O 1
ATOM 1091 N N . VAL A 1 142 ? 5.590 -3.624 6.939 1.00 98.00 142 VAL A N 1
ATOM 1092 C CA . VAL A 1 142 ? 4.756 -3.745 5.733 1.00 98.00 142 VAL A CA 1
ATOM 1093 C C . VAL A 1 142 ? 5.518 -3.342 4.467 1.00 98.00 142 VAL A C 1
ATOM 1095 O O . VAL A 1 142 ? 5.490 -4.062 3.470 1.00 98.00 142 VAL A O 1
ATOM 1098 N N . LEU A 1 143 ? 6.214 -2.203 4.504 1.00 98.06 143 LEU A N 1
ATOM 1099 C CA . LEU A 1 143 ? 6.987 -1.704 3.366 1.00 98.06 143 LEU A CA 1
ATOM 1100 C C . LEU A 1 143 ? 8.187 -2.600 3.036 1.00 98.06 143 LEU A C 1
ATOM 1102 O O . LEU A 1 143 ? 8.444 -2.861 1.863 1.00 98.06 143 LEU A O 1
ATOM 1106 N N . LEU A 1 144 ? 8.907 -3.093 4.049 1.00 98.00 144 LEU A N 1
ATOM 1107 C CA . LEU A 1 144 ? 10.043 -3.996 3.840 1.00 98.00 144 LEU A CA 1
ATOM 1108 C C . LEU A 1 144 ? 9.603 -5.356 3.291 1.00 98.00 144 LEU A C 1
ATOM 1110 O O . LEU A 1 144 ? 10.268 -5.883 2.404 1.00 98.00 144 LEU A O 1
ATOM 1114 N N . HIS A 1 145 ? 8.474 -5.897 3.755 1.00 97.94 145 HIS A N 1
ATOM 1115 C CA . HIS A 1 145 ? 7.903 -7.119 3.188 1.00 97.94 145 HIS A CA 1
ATOM 1116 C C . HIS A 1 145 ? 7.489 -6.922 1.728 1.00 97.94 145 HIS A C 1
ATOM 1118 O O . HIS A 1 145 ? 7.849 -7.740 0.891 1.00 97.94 145 HIS A O 1
ATOM 1124 N N . LEU A 1 146 ? 6.830 -5.806 1.388 1.00 98.06 146 LEU A N 1
ATOM 1125 C CA . LEU A 1 146 ? 6.495 -5.501 -0.007 1.00 98.06 146 LEU A CA 1
ATOM 1126 C C . LEU A 1 146 ? 7.751 -5.380 -0.887 1.00 98.06 146 LEU A C 1
ATOM 1128 O O . LEU A 1 146 ? 7.785 -5.904 -1.998 1.00 98.06 146 LEU A O 1
ATOM 1132 N N . ALA A 1 147 ? 8.798 -4.713 -0.394 1.00 98.12 147 ALA A N 1
ATOM 1133 C CA . ALA A 1 147 ? 10.070 -4.610 -1.107 1.00 98.12 147 ALA A CA 1
ATOM 1134 C C . ALA A 1 147 ? 10.729 -5.986 -1.318 1.00 98.12 147 ALA A C 1
ATOM 1136 O O . ALA A 1 147 ? 11.283 -6.241 -2.388 1.00 98.12 147 ALA A O 1
ATOM 1137 N N . ALA A 1 148 ? 10.662 -6.871 -0.320 1.00 98.12 148 ALA A N 1
ATOM 1138 C CA . ALA A 1 148 ? 11.162 -8.238 -0.420 1.00 98.12 148 ALA A CA 1
ATOM 1139 C C . ALA A 1 148 ? 10.355 -9.063 -1.434 1.00 98.12 148 ALA A C 1
ATOM 1141 O O . ALA A 1 148 ? 10.954 -9.658 -2.326 1.00 98.12 148 ALA A O 1
ATOM 1142 N N . ASP A 1 149 ? 9.020 -9.014 -1.377 1.00 97.81 149 ASP A N 1
ATOM 1143 C CA . ASP A 1 149 ? 8.143 -9.724 -2.315 1.00 97.81 149 ASP A CA 1
ATOM 1144 C C . ASP A 1 149 ? 8.419 -9.318 -3.775 1.00 97.81 149 ASP A C 1
ATOM 1146 O O . ASP A 1 149 ? 8.492 -10.175 -4.659 1.00 97.81 149 ASP A O 1
ATOM 1150 N N . LEU A 1 150 ? 8.656 -8.022 -4.021 1.00 97.81 150 LEU A N 1
ATOM 1151 C CA . LEU A 1 150 ? 9.066 -7.506 -5.332 1.00 97.81 150 LEU A CA 1
ATOM 1152 C C . LEU A 1 150 ? 10.435 -8.044 -5.768 1.00 97.81 150 LEU A C 1
ATOM 1154 O O . LEU A 1 150 ? 10.604 -8.401 -6.928 1.00 97.81 150 LEU A O 1
ATOM 1158 N N . ARG A 1 151 ? 11.430 -8.101 -4.872 1.00 97.06 151 ARG A N 1
ATOM 1159 C CA . ARG A 1 151 ? 12.788 -8.586 -5.197 1.00 97.06 151 ARG A CA 1
ATOM 1160 C C . ARG A 1 151 ? 12.823 -10.088 -5.461 1.00 97.06 151 ARG A C 1
ATOM 1162 O O . ARG A 1 151 ? 13.564 -10.529 -6.335 1.00 97.06 151 ARG A O 1
ATOM 1169 N N . GLU A 1 152 ? 12.036 -10.846 -4.710 1.00 97.38 152 GLU A N 1
ATOM 1170 C CA . GLU A 1 152 ? 11.943 -12.306 -4.796 1.00 97.38 152 GLU A CA 1
ATOM 1171 C C . GLU A 1 152 ? 11.094 -12.779 -5.984 1.00 97.38 152 GLU A C 1
ATOM 1173 O O . GLU A 1 152 ? 11.067 -13.972 -6.275 1.00 97.38 152 GLU A O 1
ATOM 1178 N N . GLY A 1 153 ? 10.421 -11.859 -6.684 1.00 96.56 153 GLY A N 1
ATOM 1179 C CA . GLY A 1 153 ? 9.601 -12.166 -7.855 1.00 96.56 153 GLY A CA 1
ATOM 1180 C C . GLY A 1 153 ? 8.231 -12.754 -7.536 1.00 96.56 153 GLY A C 1
ATOM 1181 O O . GLY A 1 153 ? 7.556 -13.264 -8.422 1.00 96.56 153 GLY A O 1
ATOM 1182 N N . LYS A 1 154 ? 7.771 -12.649 -6.284 1.00 96.62 154 LYS A N 1
ATOM 1183 C CA . LYS A 1 154 ? 6.423 -13.094 -5.890 1.00 96.62 154 LYS A CA 1
ATOM 1184 C C . LYS A 1 154 ? 5.307 -12.266 -6.530 1.00 96.62 154 LYS A C 1
ATOM 1186 O O . LYS A 1 154 ? 4.155 -12.676 -6.494 1.00 96.62 154 LYS A O 1
ATOM 1191 N N . LEU A 1 155 ? 5.656 -11.095 -7.061 1.00 96.25 155 LEU A N 1
ATOM 1192 C CA . LEU A 1 155 ? 4.755 -10.115 -7.665 1.00 96.25 155 LEU A CA 1
ATOM 1193 C C . LEU A 1 155 ? 5.155 -9.826 -9.121 1.00 96.25 155 LEU A C 1
ATOM 1195 O O . LEU A 1 155 ? 4.939 -8.722 -9.614 1.00 96.25 155 LEU A O 1
ATOM 1199 N N . ASP A 1 156 ? 5.803 -10.783 -9.797 1.00 95.06 156 ASP A N 1
ATOM 1200 C CA . ASP A 1 156 ? 6.265 -10.604 -11.181 1.00 95.06 156 ASP A CA 1
ATOM 1201 C C . ASP A 1 156 ? 5.103 -10.305 -12.145 1.00 95.06 156 ASP A C 1
ATOM 1203 O O . ASP A 1 156 ? 5.270 -9.503 -13.067 1.00 95.06 156 ASP A O 1
ATOM 1207 N N . ASP A 1 157 ? 3.913 -10.842 -11.861 1.00 91.75 157 ASP A N 1
ATOM 1208 C CA . ASP A 1 157 ? 2.690 -10.607 -12.636 1.00 91.75 157 ASP A CA 1
ATOM 1209 C C . ASP A 1 157 ? 2.234 -9.132 -12.621 1.00 91.75 157 ASP A C 1
ATOM 1211 O O . ASP A 1 157 ? 1.498 -8.714 -13.507 1.00 91.75 157 ASP A O 1
ATOM 1215 N N . TRP A 1 158 ? 2.707 -8.297 -11.682 1.00 92.19 158 TRP A N 1
ATOM 1216 C CA . TRP A 1 158 ? 2.388 -6.857 -11.657 1.00 92.19 158 TRP A CA 1
ATOM 1217 C C . TRP A 1 158 ? 3.094 -6.051 -12.749 1.00 92.19 158 TRP A C 1
ATOM 1219 O O . TRP A 1 158 ? 2.732 -4.902 -13.007 1.00 92.19 158 TRP A O 1
ATOM 1229 N N . PHE A 1 159 ? 4.162 -6.589 -13.337 1.00 91.44 159 PHE A N 1
ATOM 1230 C CA . PHE A 1 159 ? 4.999 -5.840 -14.275 1.00 91.44 159 PHE A CA 1
ATOM 1231 C C . PHE A 1 159 ? 4.518 -5.913 -15.719 1.00 91.44 159 PHE A C 1
ATOM 1233 O O . PHE A 1 159 ? 5.144 -5.289 -16.582 1.00 91.44 159 PHE A O 1
ATOM 1240 N N . ASP A 1 160 ? 3.461 -6.677 -15.984 1.00 86.62 160 ASP A N 1
ATOM 1241 C CA . ASP A 1 160 ? 2.986 -6.988 -17.320 1.00 86.62 160 ASP A CA 1
ATOM 1242 C C . ASP A 1 160 ? 1.454 -6.937 -17.378 1.00 86.62 160 ASP A C 1
ATOM 1244 O O . ASP A 1 160 ? 0.768 -7.322 -16.434 1.00 86.62 160 ASP A O 1
ATOM 1248 N N . ASP A 1 161 ? 0.910 -6.431 -18.490 1.00 78.56 161 ASP A N 1
ATOM 1249 C CA . ASP A 1 161 ? -0.535 -6.486 -18.716 1.00 78.56 161 ASP A CA 1
ATOM 1250 C C . ASP A 1 161 ? -0.955 -7.966 -18.825 1.00 78.56 161 ASP A C 1
ATOM 1252 O O . ASP A 1 161 ? -0.257 -8.749 -19.485 1.00 78.56 161 ASP A O 1
ATOM 1256 N N . PRO A 1 162 ? -2.089 -8.373 -18.223 1.00 70.75 162 PRO A N 1
ATOM 1257 C CA . PRO A 1 162 ? -2.593 -9.726 -18.392 1.00 70.75 162 PRO A CA 1
ATOM 1258 C C . PRO A 1 162 ? -2.774 -10.026 -19.882 1.00 70.75 162 PRO A C 1
ATOM 1260 O O . PRO A 1 162 ? -3.242 -9.177 -20.646 1.00 70.75 162 PRO A O 1
ATOM 1263 N N . ALA A 1 163 ? -2.391 -11.238 -20.295 1.00 63.50 163 ALA A N 1
ATOM 1264 C CA . ALA A 1 163 ? -2.515 -11.658 -21.685 1.00 63.50 163 ALA A CA 1
ATOM 1265 C C . ALA A 1 163 ? -3.960 -11.431 -22.176 1.00 63.50 163 ALA A C 1
ATOM 1267 O O . ALA A 1 163 ? -4.899 -11.727 -21.426 1.00 63.50 163 ALA A O 1
ATOM 1268 N N . PRO A 1 164 ? -4.164 -10.922 -23.408 1.00 57.88 164 PRO A N 1
ATOM 1269 C CA . PRO A 1 164 ? -5.503 -10.772 -23.959 1.00 57.88 164 PRO A CA 1
ATOM 1270 C C . PRO A 1 164 ? -6.222 -12.118 -23.883 1.00 57.88 164 PRO A C 1
ATOM 1272 O O . PRO A 1 164 ? -5.711 -13.119 -24.385 1.00 57.88 164 PRO A O 1
ATOM 1275 N N . GLN A 1 165 ? -7.389 -12.165 -23.240 1.00 50.62 165 GLN A N 1
ATOM 1276 C CA . GLN A 1 165 ? -8.212 -13.366 -23.301 1.00 50.62 165 GLN A CA 1
ATOM 1277 C C . GLN A 1 165 ? -8.713 -13.512 -24.738 1.00 50.62 165 GLN A C 1
ATOM 1279 O O . GLN A 1 165 ? -9.430 -12.641 -25.236 1.00 50.62 165 GLN A O 1
ATOM 1284 N N . GLU A 1 166 ? -8.321 -14.595 -25.414 1.00 43.38 166 GLU A N 1
ATOM 1285 C CA . GLU A 1 166 ? -8.907 -14.965 -26.700 1.00 43.38 166 GLU A CA 1
ATOM 1286 C C . GLU A 1 166 ? -10.415 -15.118 -26.494 1.00 43.38 166 GLU A C 1
ATOM 1288 O O . GLU A 1 166 ? -10.883 -16.006 -25.781 1.00 43.38 166 GLU A O 1
ATOM 1293 N N . THR A 1 167 ? -11.187 -14.199 -27.066 1.00 37.84 167 THR A N 1
ATOM 1294 C CA . THR A 1 167 ? -12.643 -14.305 -27.048 1.00 37.84 167 THR A CA 1
ATOM 1295 C C . THR A 1 167 ? -13.010 -15.443 -28.001 1.00 37.84 167 THR A C 1
ATOM 1297 O O . THR A 1 167 ? -12.604 -15.379 -29.165 1.00 37.84 167 THR A O 1
ATOM 1300 N N . PRO A 1 168 ? -13.721 -16.496 -27.556 1.00 47.69 168 PRO A N 1
ATOM 1301 C CA . PRO A 1 168 ? -14.151 -17.547 -28.464 1.00 47.69 168 PRO A CA 1
ATOM 1302 C C . PRO A 1 168 ? -15.075 -16.935 -29.519 1.00 47.69 168 PRO A C 1
ATOM 1304 O O . PRO A 1 168 ? -15.999 -16.196 -29.176 1.00 47.69 168 PRO A O 1
ATOM 1307 N N . ASN A 1 169 ? -14.765 -17.224 -30.780 1.00 48.84 169 ASN A N 1
ATOM 1308 C CA . ASN A 1 169 ? -15.520 -16.810 -31.963 1.00 48.84 169 ASN A CA 1
ATOM 1309 C C . ASN A 1 169 ? -16.899 -17.486 -32.015 1.00 48.84 169 ASN A C 1
ATOM 1311 O O . ASN A 1 169 ? -16.964 -18.689 -31.663 1.00 48.84 169 ASN A O 1
#

Foldseek 3Di:
DVVQVVQVWDWDQDPNRIDIGGDLLVVLLVVLVVLLCLLVDFDDPDRPDDRDDPRDQKDKDWAFLDPDDQCPPQWDQDPPPGIAGCLLSVVVSCVVCPPGIAAQTEMAHHPPPPVVRVVVNCVSCVVCVVVRSYDYDHSSVSSNVVSVCSNVCVVSVSVDNPDPDDDDD

Secondary structure (DSSP, 8-state):
-HHHHHTT-EEEEETTEEEEE--HHHHHHHHHHHHHHHHT-EE-SSTTT--EE-S-SEEEE--BSSS---GGGTEEEETTTEEEE-HHHHHHHHHHTTTTB-SPEEEEE-TTSSHHHHHHHHHHTHHHHHHTSEEEE-HHHHHHHHHHHHHHTTTGGGGSPPPPP----

Solvent-accessible surface area (backbone atoms only — not comparable to full-atom values): 9843 Å² total; per-residue (Å²): 108,71,73,49,48,76,64,61,34,45,80,48,74,55,94,93,34,88,41,78,42,64,42,66,69,60,50,27,53,57,62,18,46,55,37,38,50,48,43,63,34,63,47,44,104,48,96,85,81,44,86,3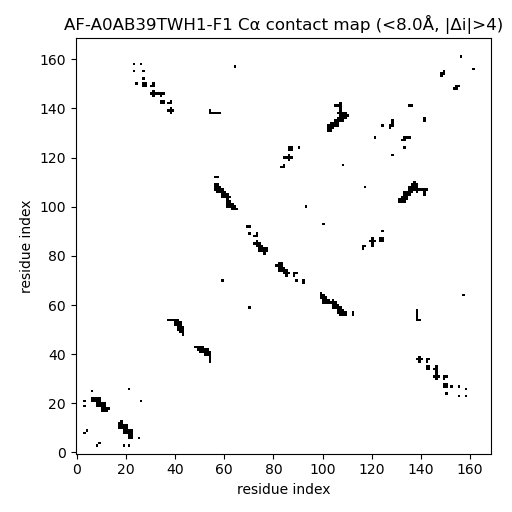7,84,56,45,60,58,62,49,81,46,69,54,51,85,58,96,72,77,81,61,72,70,27,60,40,82,29,95,89,78,56,65,41,66,34,30,66,49,43,54,50,47,53,60,76,42,63,88,47,53,50,76,51,31,40,32,16,46,32,86,84,60,57,54,72,54,49,55,51,25,50,62,56,37,43,66,40,47,73,72,52,46,27,47,78,41,43,31,44,56,50,24,44,50,52,20,46,38,33,61,74,48,78,50,56,73,76,79,51,81,78,77,82,78,82,74,85,130

Sequence (169 aa):
MAEAAALGATTEVFRDQPAVRLPLEERRRRAALLPEAIAHLSGGAKQALHYGDRVPALMVLVPFKGGVNPLGNVIDSDPDTGVRVRGDVLVKELEAWAGEWEAPVRIGWRPGFRDQARENFEKQCARELAEGSMVIDHPRTVLLHLAADLREGKLDDWFDDPAPQETPN

Organism: NCBI:txid3238634

Mean predicted aligned error: 6.51 Å

pLDDT: mean 88.86, std 13.63, range [37.84, 98.62]